Protein AF-A0A183FLG9-F1 (afdb_monomer_lite)

Structure (mmCIF, N/CA/C/O backbone):
data_AF-A0A183FLG9-F1
#
_entry.id   AF-A0A183FLG9-F1
#
loop_
_atom_site.group_PDB
_atom_site.id
_atom_site.type_symbol
_atom_site.label_atom_id
_atom_site.label_alt_id
_atom_site.label_comp_id
_atom_site.label_asym_id
_atom_site.label_entity_id
_atom_site.label_seq_id
_atom_site.pdbx_PDB_ins_code
_atom_site.Cartn_x
_atom_site.Cartn_y
_atom_site.Cartn_z
_atom_site.occupancy
_atom_site.B_iso_or_equiv
_atom_site.auth_seq_id
_atom_site.auth_comp_id
_atom_site.auth_asym_id
_atom_site.auth_atom_id
_atom_site.pdbx_PDB_model_num
ATOM 1 N N . LEU A 1 1 ? -15.000 -6.950 3.970 1.00 87.38 1 LEU A N 1
ATOM 2 C CA . LEU A 1 1 ? -14.266 -5.699 3.655 1.00 87.38 1 LEU A CA 1
ATOM 3 C C . LEU A 1 1 ? -12.796 -5.773 4.063 1.00 87.38 1 LEU A C 1
ATOM 5 O O . LEU A 1 1 ? -11.963 -5.693 3.182 1.00 87.38 1 LEU A O 1
ATOM 9 N N . VAL A 1 2 ? -12.446 -6.015 5.333 1.00 90.31 2 VAL A N 1
ATOM 10 C CA . VAL A 1 2 ? -11.023 -6.135 5.742 1.00 90.31 2 VAL A CA 1
ATOM 11 C C . VAL A 1 2 ? -10.288 -7.271 5.015 1.00 90.31 2 VAL A C 1
ATOM 13 O O . VAL A 1 2 ? -9.154 -7.104 4.577 1.00 90.31 2 VAL A O 1
ATOM 16 N N . HIS A 1 3 ? -10.954 -8.414 4.820 1.00 93.12 3 HIS A N 1
ATOM 17 C CA . HIS A 1 3 ? -10.421 -9.499 3.990 1.00 93.12 3 HIS A CA 1
ATOM 18 C C . HIS A 1 3 ? -10.141 -9.046 2.547 1.00 93.12 3 HIS A C 1
ATOM 20 O O . HIS A 1 3 ? -9.078 -9.340 2.016 1.00 93.12 3 HIS A O 1
ATOM 26 N N . GLU A 1 4 ? -11.042 -8.259 1.956 1.00 94.81 4 GLU A N 1
ATOM 27 C CA . GLU A 1 4 ? -10.869 -7.709 0.608 1.00 94.81 4 GLU A CA 1
ATOM 28 C C . GLU A 1 4 ? -9.649 -6.783 0.537 1.00 94.81 4 GLU A C 1
ATOM 30 O O . GLU A 1 4 ? -8.829 -6.921 -0.363 1.00 94.81 4 GLU A O 1
ATOM 35 N N . CYS A 1 5 ? -9.457 -5.901 1.528 1.00 96.12 5 CYS A N 1
ATOM 36 C CA . CYS A 1 5 ? -8.248 -5.074 1.617 1.00 96.12 5 CYS A CA 1
ATOM 37 C C . CYS A 1 5 ? -6.972 -5.927 1.624 1.00 96.12 5 CYS A C 1
ATOM 39 O O . CYS A 1 5 ? -6.009 -5.593 0.941 1.00 96.12 5 CYS A O 1
ATOM 41 N N . ASN A 1 6 ? -6.968 -7.039 2.367 1.00 96.38 6 ASN A N 1
ATOM 42 C CA . ASN A 1 6 ? -5.829 -7.958 2.396 1.00 96.38 6 ASN A CA 1
ATOM 43 C C . ASN A 1 6 ? -5.582 -8.635 1.044 1.00 96.38 6 ASN A C 1
ATOM 45 O O . ASN A 1 6 ? -4.430 -8.736 0.624 1.00 96.38 6 ASN A O 1
ATOM 49 N N . VAL A 1 7 ? -6.640 -9.082 0.363 1.00 97.44 7 VAL A N 1
ATOM 50 C CA . VAL A 1 7 ? -6.533 -9.696 -0.968 1.00 97.44 7 VAL A CA 1
ATOM 51 C C . VAL A 1 7 ? -5.959 -8.694 -1.968 1.00 97.44 7 VAL A C 1
ATOM 53 O O . VAL A 1 7 ? -4.970 -8.996 -2.635 1.00 97.44 7 VAL A O 1
ATOM 56 N N . GLN A 1 8 ? -6.505 -7.478 -2.021 1.00 98.00 8 GLN A N 1
ATOM 57 C CA . GLN A 1 8 ? -6.031 -6.445 -2.945 1.00 98.00 8 GLN A CA 1
ATOM 58 C C . GLN A 1 8 ? -4.592 -6.007 -2.644 1.00 98.00 8 GLN A C 1
ATOM 60 O O . GLN A 1 8 ? -3.796 -5.820 -3.564 1.00 98.00 8 GLN A O 1
ATOM 65 N N . LEU A 1 9 ? -4.214 -5.921 -1.366 1.00 98.06 9 LEU A N 1
ATOM 66 C CA . LEU A 1 9 ? -2.833 -5.651 -0.970 1.00 98.06 9 LEU A CA 1
ATOM 67 C C . LEU A 1 9 ? -1.876 -6.761 -1.427 1.00 98.06 9 LEU A C 1
ATOM 69 O O . LEU A 1 9 ? -0.773 -6.467 -1.885 1.00 98.06 9 LEU A O 1
ATOM 73 N N . ALA A 1 10 ? -2.273 -8.030 -1.311 1.00 98.12 10 ALA A N 1
ATOM 74 C CA . ALA A 1 10 ? -1.458 -9.148 -1.779 1.00 98.12 10 ALA A CA 1
ATOM 75 C C . ALA A 1 10 ? -1.249 -9.095 -3.301 1.00 98.12 10 ALA A C 1
ATOM 77 O O . ALA A 1 10 ? -0.123 -9.257 -3.768 1.00 98.12 10 ALA A O 1
ATOM 78 N N . LEU A 1 11 ? -2.303 -8.790 -4.065 1.00 98.00 11 LEU A N 1
ATOM 79 C CA . LEU A 1 11 ? -2.209 -8.604 -5.516 1.00 98.00 11 LEU A CA 1
ATOM 80 C C . LEU A 1 11 ? -1.273 -7.446 -5.879 1.00 98.00 11 LEU A C 1
ATOM 82 O O . LEU A 1 11 ? -0.389 -7.606 -6.718 1.00 98.00 11 LEU A O 1
ATOM 86 N N . PHE A 1 12 ? -1.406 -6.306 -5.199 1.00 98.44 12 PHE A N 1
ATOM 87 C CA . PHE A 1 12 ? -0.543 -5.149 -5.433 1.00 98.44 12 PHE A CA 1
ATOM 88 C C . PHE A 1 12 ? 0.931 -5.443 -5.122 1.00 98.44 12 PHE A C 1
ATOM 90 O O . PHE A 1 12 ? 1.814 -5.077 -5.899 1.00 98.44 12 PHE A O 1
ATOM 97 N N . ARG A 1 13 ? 1.205 -6.165 -4.029 1.00 98.25 13 ARG A N 1
ATOM 98 C CA . ARG A 1 13 ? 2.556 -6.630 -3.676 1.00 98.25 13 ARG A CA 1
ATOM 99 C C . ARG A 1 13 ? 3.153 -7.518 -4.756 1.00 98.25 13 ARG A C 1
ATOM 101 O O . ARG A 1 13 ? 4.285 -7.278 -5.173 1.00 98.25 13 ARG A O 1
ATOM 108 N N . ASN A 1 14 ? 2.391 -8.509 -5.211 1.00 97.69 14 ASN A N 1
ATOM 109 C CA . ASN A 1 14 ? 2.834 -9.451 -6.234 1.00 97.69 14 ASN A CA 1
ATOM 110 C C . ASN A 1 14 ? 3.157 -8.730 -7.548 1.00 97.69 14 ASN A C 1
ATOM 112 O O . ASN A 1 14 ? 4.228 -8.940 -8.107 1.00 97.69 14 ASN A O 1
ATOM 116 N N . ALA A 1 15 ? 2.294 -7.813 -7.993 1.00 97.12 15 ALA A N 1
ATOM 117 C CA . ALA A 1 15 ? 2.555 -7.016 -9.189 1.00 97.12 15 ALA A CA 1
ATOM 118 C C . ALA A 1 15 ? 3.813 -6.139 -9.024 1.00 97.12 15 ALA A C 1
ATOM 120 O O . ALA A 1 15 ? 4.693 -6.115 -9.883 1.00 97.12 15 ALA A O 1
ATOM 121 N N . THR A 1 16 ? 3.955 -5.464 -7.878 1.00 97.19 16 THR A N 1
ATOM 122 C CA . THR A 1 16 ? 5.092 -4.566 -7.604 1.00 97.19 16 THR A CA 1
ATOM 123 C C . THR A 1 16 ? 6.431 -5.319 -7.556 1.00 97.19 16 THR A C 1
ATOM 125 O O . THR A 1 16 ? 7.474 -4.753 -7.872 1.00 97.19 16 THR A O 1
ATOM 128 N N . GLN A 1 17 ? 6.440 -6.605 -7.182 1.00 96.44 17 GLN A N 1
ATOM 129 C CA . GLN A 1 17 ? 7.651 -7.443 -7.197 1.00 96.44 17 GLN A CA 1
ATOM 130 C C . GLN A 1 17 ? 8.229 -7.675 -8.598 1.00 96.44 17 GLN A C 1
ATOM 132 O O . GLN A 1 17 ? 9.419 -7.960 -8.704 1.00 96.44 17 GLN A O 1
ATOM 137 N N . GLY A 1 18 ? 7.431 -7.542 -9.661 1.00 96.19 18 GLY A N 1
ATOM 138 C CA . GLY A 1 18 ? 7.923 -7.713 -11.026 1.00 96.19 18 GLY A CA 1
ATOM 139 C C . GLY A 1 18 ? 8.724 -6.516 -11.559 1.00 96.19 18 GLY A C 1
ATOM 140 O O . GLY A 1 18 ? 9.399 -6.658 -12.579 1.00 96.19 18 GLY A O 1
ATOM 141 N N . ILE A 1 19 ? 8.669 -5.351 -10.901 1.00 96.50 19 ILE A N 1
ATOM 142 C CA . ILE A 1 19 ? 9.383 -4.144 -11.341 1.00 96.50 19 ILE A CA 1
ATOM 143 C C . ILE A 1 19 ? 10.898 -4.364 -11.226 1.00 96.50 19 ILE A C 1
ATOM 145 O O . ILE A 1 19 ? 11.391 -4.814 -10.192 1.00 96.50 19 ILE A O 1
ATOM 149 N N . GLY A 1 20 ? 11.638 -4.031 -12.284 1.00 94.88 20 GLY A N 1
ATOM 150 C CA . GLY A 1 20 ? 13.082 -4.251 -12.388 1.00 94.88 20 GLY A CA 1
ATOM 151 C C . GLY A 1 20 ? 13.490 -5.684 -12.743 1.00 94.88 20 GLY A C 1
ATOM 152 O O . GLY A 1 20 ? 14.679 -5.997 -12.727 1.00 94.88 20 GLY A O 1
ATOM 153 N N . THR A 1 21 ? 12.534 -6.563 -13.062 1.00 96.06 21 THR A N 1
ATOM 154 C CA . THR A 1 21 ? 12.794 -7.950 -13.488 1.00 96.06 21 THR A CA 1
ATOM 155 C C . THR A 1 21 ? 12.646 -8.119 -15.005 1.00 96.06 21 THR A C 1
ATOM 157 O O . THR A 1 21 ? 12.238 -7.200 -15.710 1.00 96.06 21 THR A O 1
ATOM 160 N N . SER A 1 22 ? 12.902 -9.322 -15.532 1.00 95.12 22 SER A N 1
ATOM 161 C CA . SER A 1 22 ? 12.641 -9.655 -16.943 1.00 95.12 22 SER A CA 1
ATOM 162 C C . SER A 1 22 ? 11.163 -9.571 -17.348 1.00 95.12 22 SER A C 1
ATOM 164 O O . SER A 1 22 ? 10.861 -9.555 -18.538 1.00 95.12 22 SER A O 1
ATOM 166 N N . HIS A 1 23 ? 10.242 -9.546 -16.380 1.00 92.56 23 HIS A N 1
ATOM 167 C CA . HIS A 1 23 ? 8.803 -9.384 -16.614 1.00 92.56 23 HIS A CA 1
ATOM 168 C C . HIS A 1 23 ? 8.356 -7.918 -16.608 1.00 92.56 23 HIS A C 1
ATOM 170 O O . HIS A 1 23 ? 7.176 -7.633 -16.826 1.00 92.56 23 HIS A O 1
ATOM 176 N N . ASP A 1 24 ? 9.279 -6.989 -16.359 1.00 95.12 24 ASP A N 1
ATOM 177 C CA . ASP A 1 24 ? 8.986 -5.569 -16.297 1.00 95.12 24 ASP A CA 1
ATOM 178 C C . ASP A 1 24 ? 8.706 -4.993 -17.692 1.00 95.12 24 ASP A C 1
ATOM 180 O O . ASP A 1 24 ? 9.603 -4.675 -18.471 1.00 95.12 24 ASP A O 1
ATOM 184 N N . GLY A 1 25 ? 7.421 -4.875 -18.014 1.00 93.50 25 GLY A N 1
ATOM 185 C CA . GLY A 1 25 ? 6.943 -4.303 -19.265 1.00 93.50 25 GLY A CA 1
ATOM 186 C C . GLY A 1 25 ? 5.549 -3.705 -19.122 1.00 93.50 25 GLY A C 1
ATOM 187 O O . GLY A 1 25 ? 4.927 -3.755 -18.061 1.00 93.50 25 GLY A O 1
ATOM 188 N N . ALA A 1 26 ? 5.010 -3.166 -20.218 1.00 93.56 26 ALA A N 1
ATOM 189 C CA . ALA A 1 26 ? 3.742 -2.427 -20.214 1.00 93.56 26 ALA A CA 1
ATOM 190 C C . ALA A 1 26 ? 2.542 -3.217 -19.650 1.00 93.56 26 ALA A C 1
ATOM 192 O O . ALA A 1 26 ? 1.599 -2.626 -19.125 1.00 93.56 26 ALA A O 1
ATOM 193 N N . SER A 1 27 ? 2.549 -4.551 -19.756 1.00 94.88 27 SER A N 1
ATOM 194 C CA . SER A 1 27 ? 1.515 -5.392 -19.141 1.00 94.88 27 SER A CA 1
ATOM 195 C C . SER A 1 27 ? 1.588 -5.345 -17.615 1.00 94.88 27 SER A C 1
ATOM 197 O O . SER A 1 27 ? 0.590 -5.021 -16.977 1.00 94.88 27 SER A O 1
ATOM 199 N N . LEU A 1 28 ? 2.773 -5.589 -17.047 1.00 95.88 28 LEU A N 1
ATOM 200 C CA . LEU A 1 28 ? 2.994 -5.545 -15.605 1.00 95.88 28 LEU A CA 1
ATOM 201 C C . LEU A 1 28 ? 2.720 -4.146 -15.041 1.00 95.88 28 LEU A C 1
ATOM 203 O O . LEU A 1 28 ? 2.062 -4.020 -14.017 1.00 95.88 28 LEU A O 1
ATOM 207 N N . ARG A 1 29 ? 3.163 -3.079 -15.719 1.00 95.56 29 ARG A N 1
ATOM 208 C CA . ARG A 1 29 ? 2.923 -1.698 -15.255 1.00 95.56 29 ARG A CA 1
ATOM 209 C C . ARG A 1 29 ? 1.434 -1.382 -15.118 1.00 95.56 29 ARG A C 1
ATOM 211 O O . ARG A 1 29 ? 1.012 -0.855 -14.095 1.00 95.56 29 ARG A O 1
ATOM 218 N N . ARG A 1 30 ? 0.619 -1.809 -16.087 1.00 95.25 30 ARG A N 1
ATOM 219 C CA . ARG A 1 30 ? -0.847 -1.691 -15.995 1.00 95.25 30 ARG A CA 1
ATOM 220 C C . ARG A 1 30 ? -1.442 -2.545 -14.879 1.00 95.25 30 ARG A C 1
ATOM 222 O O . ARG A 1 30 ? -2.439 -2.148 -14.276 1.00 95.25 30 ARG A O 1
ATOM 229 N N . GLU A 1 31 ? -0.861 -3.708 -14.605 1.00 96.31 31 GLU A N 1
ATOM 230 C CA . GLU A 1 31 ? -1.277 -4.568 -13.496 1.00 96.31 31 GLU A CA 1
ATOM 231 C C . GLU A 1 31 ? -1.001 -3.906 -12.140 1.00 96.31 31 GLU A C 1
ATOM 233 O O . GLU A 1 31 ? -1.910 -3.832 -11.314 1.00 96.31 31 GLU A O 1
ATOM 238 N N . VAL A 1 32 ? 0.194 -3.337 -11.944 1.00 97.12 32 VAL A N 1
ATOM 239 C CA . VAL A 1 32 ? 0.570 -2.569 -10.741 1.00 97.12 32 VAL A CA 1
ATOM 240 C C . VAL A 1 32 ? -0.403 -1.411 -10.514 1.00 97.12 32 VAL A C 1
ATOM 242 O O . VAL A 1 32 ? -0.971 -1.274 -9.430 1.00 97.12 32 VAL A O 1
ATOM 245 N N . GLU A 1 33 ? -0.654 -0.617 -11.553 1.00 95.81 33 GLU A N 1
ATOM 246 C CA . GLU A 1 33 ? -1.576 0.522 -11.528 1.00 95.81 33 GLU A CA 1
ATOM 247 C C . GLU A 1 33 ? -3.017 0.093 -11.178 1.00 95.81 33 GLU A C 1
ATOM 249 O O . GLU A 1 33 ? -3.707 0.716 -10.362 1.00 95.81 33 GLU A O 1
ATOM 254 N N . THR A 1 34 ? -3.480 -1.012 -11.766 1.00 96.62 34 THR A N 1
ATOM 255 C CA . THR A 1 34 ? -4.824 -1.556 -11.535 1.00 96.62 34 THR A CA 1
ATOM 256 C C . THR A 1 34 ? -4.973 -2.111 -10.122 1.00 96.62 34 THR A C 1
ATOM 258 O O . THR A 1 34 ? -5.952 -1.788 -9.445 1.00 96.62 34 THR A O 1
ATOM 261 N N . ALA A 1 35 ? -3.997 -2.889 -9.653 1.00 97.31 35 ALA A N 1
ATOM 262 C CA . ALA A 1 35 ? -3.990 -3.452 -8.309 1.00 97.31 35 ALA A CA 1
ATOM 263 C C . ALA A 1 35 ? -3.892 -2.355 -7.236 1.00 97.31 35 ALA A C 1
ATOM 265 O O . ALA A 1 35 ? -4.631 -2.392 -6.251 1.00 97.31 35 ALA A O 1
ATOM 266 N N . GLY A 1 36 ? -3.070 -1.322 -7.457 1.00 96.88 36 GLY A N 1
ATOM 267 C CA . GLY A 1 36 ? -2.985 -0.157 -6.571 1.00 96.88 36 GLY A CA 1
ATOM 268 C C . GLY A 1 36 ? -4.329 0.568 -6.448 1.00 96.88 36 GLY A C 1
ATOM 269 O O . GLY A 1 36 ? -4.831 0.800 -5.346 1.00 96.88 36 GLY A O 1
ATOM 270 N N . ARG A 1 37 ? -5.002 0.845 -7.573 1.00 96.38 37 ARG A N 1
ATOM 271 C CA . ARG A 1 37 ? -6.354 1.432 -7.547 1.00 96.38 37 ARG A CA 1
ATOM 272 C C . ARG A 1 37 ? -7.381 0.560 -6.833 1.00 96.38 37 ARG A C 1
ATOM 274 O O . ARG A 1 37 ? -8.226 1.094 -6.115 1.00 96.38 37 ARG A O 1
ATOM 281 N N . ALA A 1 38 ? -7.348 -0.751 -7.051 1.00 97.19 38 ALA A N 1
ATOM 282 C CA . ALA A 1 38 ? -8.268 -1.675 -6.398 1.00 97.19 38 ALA A CA 1
ATOM 283 C C . ALA A 1 38 ? -8.047 -1.695 -4.877 1.00 97.19 38 ALA A C 1
ATOM 285 O O . ALA A 1 38 ? -9.012 -1.607 -4.117 1.00 97.19 38 ALA A O 1
ATOM 286 N N . CYS A 1 39 ? -6.786 -1.699 -4.435 1.00 97.25 39 CYS A N 1
ATOM 287 C CA . CYS A 1 39 ? -6.426 -1.628 -3.022 1.00 97.25 39 CYS A CA 1
ATOM 288 C C . CYS A 1 39 ? -6.892 -0.313 -2.377 1.00 97.25 39 CYS A C 1
ATOM 290 O O . CYS A 1 39 ? -7.519 -0.339 -1.318 1.00 97.25 39 CYS A O 1
ATOM 292 N N . LEU A 1 40 ? -6.693 0.826 -3.054 1.00 96.62 40 LEU A N 1
ATOM 293 C CA . LEU A 1 40 ? -7.199 2.125 -2.598 1.00 96.62 40 LEU A CA 1
ATOM 294 C C . LEU A 1 40 ? -8.723 2.104 -2.395 1.00 96.62 40 LEU A C 1
ATOM 296 O O . LEU A 1 40 ? -9.202 2.434 -1.311 1.00 96.62 40 LEU A O 1
ATOM 300 N N . LYS A 1 41 ? -9.478 1.647 -3.401 1.00 96.56 41 LYS A N 1
ATOM 301 C CA . LYS A 1 41 ? -10.946 1.548 -3.323 1.00 96.56 41 LYS A CA 1
ATOM 302 C C . LYS A 1 41 ? -11.405 0.621 -2.197 1.00 96.56 41 LYS A C 1
ATOM 304 O O . LYS A 1 41 ? -12.360 0.941 -1.491 1.00 96.56 41 LYS A O 1
ATOM 309 N N . ALA A 1 42 ? -10.728 -0.513 -2.006 1.00 96.81 42 ALA A N 1
ATOM 310 C CA . ALA A 1 42 ? -11.039 -1.441 -0.923 1.00 96.81 42 ALA A CA 1
ATOM 311 C C . ALA A 1 42 ? -10.826 -0.788 0.451 1.00 96.81 42 ALA A C 1
ATOM 313 O O . ALA A 1 42 ? -11.687 -0.904 1.325 1.00 96.81 42 ALA A O 1
ATOM 314 N N . CYS A 1 43 ? -9.719 -0.060 0.637 1.00 96.50 43 CYS A N 1
ATOM 315 C CA . CYS A 1 43 ? -9.455 0.693 1.862 1.00 96.50 43 CYS A CA 1
ATOM 316 C C . CYS A 1 43 ? -10.498 1.790 2.106 1.00 96.50 43 CYS A C 1
ATOM 318 O O . CYS A 1 43 ? -10.998 1.908 3.222 1.00 96.50 43 CYS A O 1
ATOM 320 N N . GLU A 1 44 ? -10.889 2.555 1.087 1.00 95.06 44 GLU A N 1
ATOM 321 C CA . GLU A 1 44 ? -11.937 3.575 1.223 1.00 95.06 44 GLU A CA 1
ATOM 322 C C . GLU A 1 44 ? -13.288 2.967 1.625 1.00 95.06 44 GLU A C 1
ATOM 324 O O . GLU A 1 44 ? -13.948 3.466 2.541 1.00 95.06 44 GLU A O 1
ATOM 329 N N . ALA A 1 45 ? -13.674 1.852 0.999 1.00 94.69 45 ALA A N 1
ATOM 330 C CA . ALA A 1 45 ? -14.899 1.134 1.334 1.00 94.69 45 ALA A CA 1
ATOM 331 C C . ALA A 1 45 ? -14.871 0.589 2.771 1.00 94.69 45 ALA A C 1
ATOM 333 O O . ALA A 1 45 ? -15.834 0.757 3.523 1.00 94.69 45 ALA A O 1
ATOM 334 N N . ALA A 1 46 ? -13.758 -0.024 3.182 1.00 93.44 46 ALA A N 1
ATOM 335 C CA . ALA A 1 46 ? -13.583 -0.523 4.541 1.00 93.44 46 ALA A CA 1
ATOM 336 C C . ALA A 1 46 ? -13.601 0.614 5.572 1.00 93.44 46 ALA A C 1
ATOM 338 O O . ALA A 1 46 ? -14.294 0.502 6.581 1.00 93.44 46 ALA A O 1
ATOM 339 N N . LYS A 1 47 ? -12.937 1.742 5.293 1.00 91.88 47 LYS A N 1
ATOM 340 C CA . LYS A 1 47 ? -12.944 2.935 6.150 1.00 91.88 47 LYS A CA 1
ATOM 341 C C . LYS A 1 47 ? -14.364 3.441 6.408 1.00 91.88 47 LYS A C 1
ATOM 343 O O . LYS A 1 47 ? -14.710 3.724 7.553 1.00 91.88 47 LYS A O 1
ATOM 348 N N . ASN A 1 48 ? -15.185 3.537 5.364 1.00 90.06 48 ASN A N 1
ATOM 349 C CA . ASN A 1 48 ? -16.559 4.031 5.479 1.00 90.06 48 ASN A CA 1
ATOM 350 C C . ASN A 1 48 ? -17.455 3.116 6.334 1.00 90.06 48 ASN A C 1
ATOM 352 O O . ASN A 1 48 ? -18.438 3.589 6.893 1.00 90.06 48 ASN A O 1
ATOM 356 N N . CYS A 1 49 ? -17.096 1.838 6.474 1.00 86.75 49 CYS A N 1
ATOM 357 C CA . CYS A 1 49 ? -17.760 0.896 7.376 1.00 86.75 49 CYS A CA 1
ATOM 358 C C . CYS A 1 49 ? -17.181 0.948 8.801 1.00 86.75 49 CYS A C 1
ATOM 360 O O . CYS A 1 49 ? -17.924 0.933 9.780 1.00 86.75 49 CYS A O 1
ATOM 362 N N . VAL A 1 50 ? -15.854 1.058 8.926 1.00 84.31 50 VAL A N 1
ATOM 363 C CA . VAL A 1 50 ? -15.165 0.957 10.218 1.00 84.31 50 VAL A CA 1
ATOM 364 C C . VAL A 1 50 ? -15.327 2.221 11.071 1.00 84.31 50 VAL A C 1
ATOM 366 O O . VAL A 1 50 ? -15.575 2.131 12.274 1.00 84.31 50 VAL A O 1
ATOM 369 N N . LEU A 1 51 ? -15.208 3.412 10.472 1.00 80.25 51 LEU A N 1
ATOM 370 C CA . LEU A 1 51 ? -15.239 4.673 11.226 1.00 80.25 51 LEU A CA 1
ATOM 371 C C . LEU A 1 51 ? -16.541 4.893 12.021 1.00 80.25 51 LEU A C 1
ATOM 373 O O . LEU A 1 51 ? -16.441 5.281 13.186 1.00 80.25 51 LEU A O 1
ATOM 377 N N . PRO A 1 52 ? -17.746 4.650 11.464 1.00 80.62 52 PRO A N 1
ATOM 378 C CA . PRO A 1 52 ? -18.990 4.821 12.216 1.00 80.62 52 PRO A CA 1
ATOM 379 C C . PRO A 1 52 ? -19.142 3.830 13.377 1.00 80.62 52 PRO A C 1
ATOM 381 O O . PRO A 1 52 ? -19.696 4.182 14.415 1.00 80.62 52 PRO A O 1
ATOM 384 N N . GLN A 1 53 ? -18.647 2.601 13.214 1.00 78.19 53 GLN A N 1
ATOM 385 C CA . GLN A 1 53 ? -18.869 1.504 14.160 1.00 78.19 53 GLN A CA 1
ATOM 386 C C . GLN A 1 53 ? -17.857 1.483 15.320 1.00 78.19 53 GLN A C 1
ATOM 388 O O . GLN A 1 53 ? -18.199 1.050 16.420 1.00 78.19 53 GLN A O 1
ATOM 393 N N . LEU A 1 54 ? -16.664 2.071 15.139 1.00 73.38 54 LEU A N 1
ATOM 394 C CA . LEU A 1 54 ? -15.619 2.208 16.175 1.00 73.38 54 LEU A CA 1
ATOM 395 C C . LEU A 1 54 ? -16.090 2.885 17.473 1.00 73.38 54 LEU A C 1
ATOM 397 O O . LEU A 1 54 ? -15.460 2.721 18.514 1.00 73.38 54 LEU A O 1
ATOM 401 N N . ARG A 1 55 ? -17.183 3.652 17.442 1.00 68.12 55 ARG A N 1
ATOM 402 C CA . ARG A 1 55 ? -17.728 4.335 18.628 1.00 68.12 55 ARG A CA 1
ATOM 403 C C . ARG A 1 55 ? -18.743 3.511 19.415 1.00 68.12 55 ARG A C 1
ATOM 405 O O . ARG A 1 55 ? -19.048 3.874 20.547 1.00 68.12 55 ARG A O 1
ATOM 412 N N . HIS A 1 56 ? -19.295 2.459 18.818 1.00 68.50 56 HIS A N 1
ATOM 413 C CA . HIS A 1 56 ? -20.508 1.811 19.321 1.00 68.50 56 HIS A CA 1
ATOM 414 C C . HIS A 1 56 ? -20.368 0.301 19.503 1.00 68.50 56 HIS A C 1
ATOM 416 O O . HIS A 1 56 ? -21.127 -0.280 20.274 1.00 68.50 56 HIS A O 1
ATOM 422 N N . GLU A 1 57 ? -19.420 -0.334 18.815 1.00 71.31 57 GLU A N 1
ATOM 423 C CA . GLU A 1 57 ? -19.304 -1.789 18.806 1.00 71.31 57 GLU A CA 1
ATOM 424 C C . GLU A 1 57 ? -18.241 -2.327 19.774 1.00 71.31 57 GLU A C 1
ATOM 426 O O . GLU A 1 57 ? -17.288 -1.641 20.140 1.00 71.31 57 GLU A O 1
ATOM 431 N N . GLY A 1 58 ? -18.453 -3.566 20.228 1.00 68.50 58 GLY A N 1
ATOM 432 C CA . GLY A 1 58 ? -17.628 -4.233 21.235 1.00 68.50 58 GLY A CA 1
ATOM 433 C C . GLY A 1 58 ? -16.324 -4.839 20.697 1.00 68.50 58 GLY A C 1
ATOM 434 O O . GLY A 1 58 ? -15.930 -4.649 19.549 1.00 68.50 58 GLY A O 1
ATOM 435 N N . VAL A 1 59 ? -15.669 -5.636 21.545 1.00 72.50 59 VAL A N 1
ATOM 436 C CA . VAL A 1 59 ? -14.289 -6.141 21.372 1.00 72.50 59 VAL A CA 1
ATOM 437 C C . VAL A 1 59 ? -14.014 -6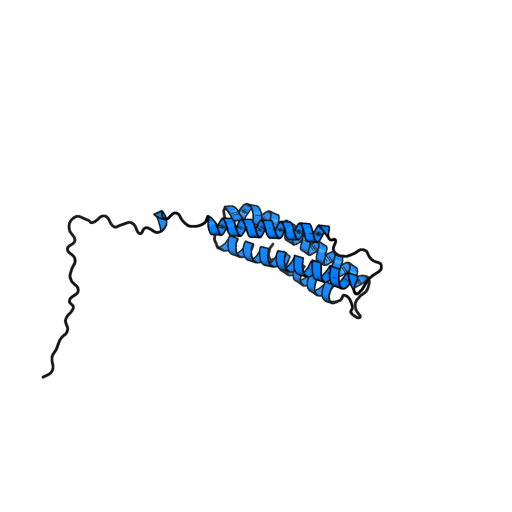.807 20.013 1.00 72.50 59 VAL A C 1
ATOM 439 O O . VAL A 1 59 ? -12.949 -6.591 19.431 1.00 72.50 59 VAL A O 1
ATOM 442 N N . GLU A 1 60 ? -14.956 -7.589 19.476 1.00 74.19 60 GLU A N 1
ATOM 443 C CA . GLU A 1 60 ? -14.783 -8.260 18.178 1.00 74.19 60 GLU A CA 1
ATOM 444 C C . GLU A 1 60 ? -14.672 -7.266 17.022 1.00 74.19 60 GLU A C 1
ATOM 446 O O . GLU A 1 60 ? -13.826 -7.428 16.143 1.00 74.19 60 GLU A O 1
ATOM 451 N N . PHE A 1 61 ? -15.460 -6.195 17.029 1.00 80.06 61 PHE A N 1
ATOM 452 C CA . PHE A 1 61 ? -15.360 -5.159 16.011 1.00 80.06 61 PHE A CA 1
ATOM 453 C C . PHE A 1 61 ? -14.015 -4.424 16.111 1.00 80.06 61 PHE A C 1
ATOM 455 O O . PHE A 1 61 ? -13.327 -4.227 15.106 1.00 80.06 61 PHE A O 1
ATOM 462 N N . THR A 1 62 ? -13.575 -4.117 17.333 1.00 80.75 62 THR A N 1
ATOM 463 C CA . THR A 1 62 ? -12.276 -3.484 17.585 1.00 80.75 62 THR A CA 1
ATOM 464 C C . THR A 1 62 ? -11.116 -4.338 17.065 1.00 80.75 62 THR A C 1
ATOM 466 O O . THR A 1 62 ? -10.167 -3.806 16.492 1.00 80.75 62 THR A O 1
ATOM 469 N N . ARG A 1 63 ? -11.212 -5.673 17.144 1.00 84.69 63 ARG A N 1
ATOM 470 C CA . ARG A 1 63 ? -10.241 -6.587 16.516 1.00 84.69 63 ARG A CA 1
ATOM 471 C C . ARG A 1 63 ? -10.190 -6.425 14.992 1.00 84.69 63 ARG A C 1
ATOM 473 O O . ARG A 1 63 ? -9.096 -6.366 14.428 1.00 84.69 63 ARG A O 1
ATOM 480 N N . HIS A 1 64 ? -11.340 -6.342 14.325 1.00 86.69 64 HIS A N 1
ATOM 481 C CA . HIS A 1 64 ? -11.406 -6.138 12.873 1.00 86.69 64 HIS A CA 1
ATOM 482 C C . HIS A 1 64 ? -10.879 -4.755 12.470 1.00 86.69 64 HIS A C 1
ATOM 484 O O . HIS A 1 64 ? -10.192 -4.632 11.455 1.00 86.69 64 HIS A O 1
ATOM 490 N N . ALA A 1 65 ? -11.132 -3.727 13.283 1.00 89.44 65 ALA A N 1
ATOM 491 C CA . ALA A 1 65 ? -10.567 -2.397 13.088 1.00 89.44 65 ALA A CA 1
ATOM 492 C C . ALA A 1 65 ? -9.033 -2.406 13.208 1.00 89.44 65 ALA A C 1
ATOM 494 O O . ALA A 1 65 ? -8.358 -1.872 12.331 1.00 89.44 65 ALA A O 1
ATOM 495 N N . SER A 1 66 ? -8.470 -3.086 14.214 1.00 91.12 66 SER A N 1
ATOM 496 C CA . SER A 1 66 ? -7.014 -3.263 14.349 1.00 91.12 66 SER A CA 1
ATOM 497 C C . SER A 1 66 ? -6.400 -3.974 13.142 1.00 91.12 66 SER A C 1
ATOM 499 O O . SER A 1 66 ? -5.356 -3.563 12.637 1.00 91.12 66 SER A O 1
ATOM 501 N N . GLN A 1 67 ? -7.053 -5.027 12.642 1.00 91.94 67 GLN A N 1
ATOM 502 C CA . GLN A 1 67 ? -6.606 -5.717 11.429 1.00 91.94 67 GLN A CA 1
ATOM 503 C C . GLN A 1 67 ? -6.632 -4.787 10.216 1.00 91.94 67 GLN A C 1
ATOM 505 O O . GLN A 1 67 ? -5.681 -4.768 9.438 1.00 91.94 67 GLN A O 1
ATOM 510 N N . PHE A 1 68 ? -7.690 -3.989 10.074 1.00 94.75 68 PHE A N 1
ATOM 511 C CA . PHE A 1 68 ? -7.807 -3.023 8.991 1.00 94.75 68 PHE A CA 1
ATOM 512 C C . PHE A 1 68 ? -6.721 -1.940 9.045 1.00 94.75 68 PHE A C 1
ATOM 514 O O . PHE A 1 68 ? -6.117 -1.648 8.014 1.00 94.75 68 PHE A O 1
ATOM 521 N N . ILE A 1 69 ? -6.415 -1.406 10.231 1.00 95.06 69 ILE A N 1
ATOM 522 C CA . ILE A 1 69 ? -5.292 -0.477 10.448 1.00 95.06 69 ILE A CA 1
ATOM 523 C C . ILE A 1 69 ? -3.986 -1.106 9.952 1.00 95.06 69 ILE A C 1
ATOM 525 O O . ILE A 1 69 ? -3.266 -0.494 9.163 1.00 95.06 69 ILE A O 1
ATOM 529 N N . GLY A 1 70 ? -3.730 -2.362 10.329 1.00 95.88 70 GLY A N 1
ATOM 530 C CA . GLY A 1 70 ? -2.577 -3.121 9.845 1.00 95.88 70 GLY A CA 1
ATOM 531 C C . GLY A 1 70 ? -2.533 -3.239 8.317 1.00 95.88 70 GLY A C 1
ATOM 532 O O . GLY A 1 70 ? -1.473 -3.041 7.723 1.00 95.88 70 GLY A O 1
ATOM 533 N N . CYS A 1 71 ? -3.671 -3.496 7.660 1.00 96.50 71 CYS A N 1
ATOM 534 C CA . CYS A 1 71 ? -3.757 -3.527 6.194 1.00 96.50 71 CYS A CA 1
ATOM 535 C C . CYS A 1 71 ? -3.403 -2.175 5.563 1.00 96.50 71 CYS A C 1
ATOM 537 O O . CYS A 1 71 ? -2.633 -2.133 4.606 1.00 96.50 71 CYS A O 1
ATOM 539 N N . VAL A 1 72 ? -3.954 -1.074 6.085 1.00 97.38 72 VAL A N 1
ATOM 540 C CA . VAL A 1 72 ? -3.705 0.278 5.558 1.00 97.38 72 VAL A CA 1
ATOM 541 C C . VAL A 1 72 ? -2.234 0.657 5.731 1.00 97.38 72 VAL A C 1
ATOM 543 O O . VAL A 1 72 ? -1.610 1.113 4.774 1.00 97.38 72 VAL A O 1
ATOM 546 N N . ALA A 1 73 ? -1.651 0.398 6.904 1.00 98.00 73 ALA A N 1
ATOM 547 C CA . ALA A 1 73 ? -0.231 0.634 7.160 1.00 98.00 73 ALA A CA 1
ATOM 548 C C . ALA A 1 73 ? 0.659 -0.154 6.187 1.00 98.00 73 ALA A C 1
ATOM 550 O O . ALA A 1 73 ? 1.563 0.394 5.554 1.00 98.00 73 ALA A O 1
ATOM 551 N N . ALA A 1 74 ? 0.356 -1.439 6.012 1.00 98.00 74 ALA A N 1
ATOM 552 C CA . ALA A 1 74 ? 1.063 -2.315 5.094 1.00 98.00 74 ALA A CA 1
ATOM 553 C C . ALA A 1 74 ? 0.941 -1.866 3.626 1.00 98.00 74 ALA A C 1
ATOM 555 O O . ALA A 1 74 ? 1.899 -2.011 2.862 1.00 98.00 74 ALA A O 1
ATOM 556 N N . TYR A 1 75 ? -0.201 -1.295 3.240 1.00 98.31 75 TYR A N 1
ATOM 557 C CA . TYR A 1 75 ? -0.406 -0.730 1.912 1.00 98.31 75 TYR A CA 1
ATOM 558 C C . TYR A 1 75 ? 0.398 0.556 1.695 1.00 98.31 75 TYR A C 1
ATOM 560 O O . TYR A 1 75 ? 1.066 0.671 0.672 1.00 98.31 75 TYR A O 1
ATOM 568 N N . VAL A 1 76 ? 0.441 1.474 2.667 1.00 98.31 76 VAL A N 1
ATOM 569 C CA . VAL A 1 76 ? 1.279 2.690 2.593 1.00 98.31 76 VAL A CA 1
ATOM 570 C C . VAL A 1 76 ? 2.756 2.341 2.388 1.00 98.31 76 VAL A C 1
ATOM 572 O O . VAL A 1 76 ? 3.436 2.961 1.568 1.00 98.31 76 VAL A O 1
ATOM 575 N N . VAL A 1 77 ? 3.260 1.331 3.103 1.00 98.12 77 VAL A N 1
ATOM 576 C CA . VAL A 1 77 ? 4.636 0.838 2.919 1.00 98.12 77 VAL A CA 1
ATOM 577 C C . VAL A 1 77 ? 4.847 0.341 1.489 1.00 98.12 77 VAL A C 1
ATOM 579 O O . VAL A 1 77 ? 5.835 0.701 0.850 1.00 98.12 77 VAL A O 1
ATOM 582 N N . GLU A 1 78 ? 3.903 -0.437 0.961 1.00 98.12 78 GLU A N 1
ATOM 583 C CA . GLU A 1 78 ? 4.001 -0.976 -0.394 1.00 98.12 78 GLU A CA 1
ATOM 584 C C . GLU A 1 78 ? 3.911 0.114 -1.469 1.00 98.12 78 GLU A C 1
ATOM 586 O O . GLU A 1 78 ? 4.659 0.084 -2.441 1.00 98.12 78 GLU A O 1
ATOM 591 N N . MET A 1 79 ? 3.069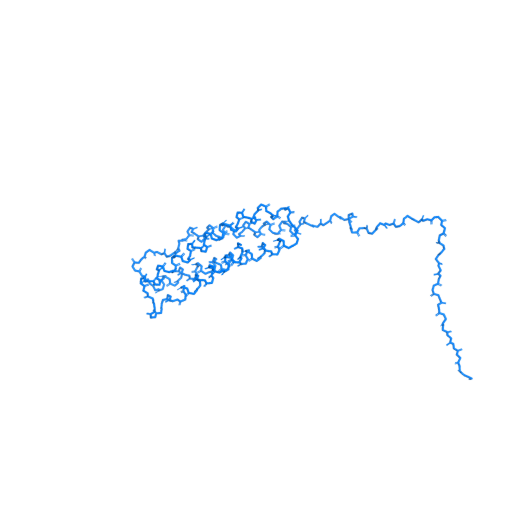 1.130 -1.270 1.00 98.31 79 MET A N 1
ATOM 592 C CA . MET A 1 79 ? 2.983 2.300 -2.147 1.00 98.31 79 MET A CA 1
ATOM 593 C C . MET A 1 79 ? 4.330 3.023 -2.241 1.00 98.31 79 MET A C 1
ATOM 595 O O . MET A 1 79 ? 4.802 3.329 -3.336 1.00 98.31 79 MET A O 1
ATOM 599 N N . LYS A 1 80 ? 4.992 3.249 -1.099 1.00 98.12 80 LYS A N 1
ATOM 600 C CA . LYS A 1 80 ? 6.335 3.848 -1.056 1.00 98.12 80 LYS A CA 1
ATOM 601 C C . LYS A 1 80 ? 7.373 2.958 -1.742 1.00 98.12 80 LYS A C 1
ATOM 603 O O . LYS A 1 80 ? 8.233 3.477 -2.453 1.00 98.12 80 LYS A O 1
ATOM 608 N N . ARG A 1 81 ? 7.274 1.634 -1.571 1.00 97.75 81 ARG A N 1
ATOM 609 C CA . ARG A 1 81 ? 8.134 0.659 -2.258 1.00 97.75 81 ARG A CA 1
ATOM 610 C C . ARG A 1 81 ? 7.958 0.727 -3.775 1.00 97.75 81 ARG A C 1
ATOM 612 O O . ARG A 1 81 ? 8.957 0.798 -4.481 1.00 97.75 81 ARG A O 1
ATOM 619 N N . CYS A 1 82 ? 6.717 0.769 -4.260 1.00 97.62 82 CYS A N 1
ATOM 620 C CA . CYS A 1 82 ? 6.397 0.932 -5.677 1.00 97.62 82 CYS A CA 1
ATOM 621 C C . CYS A 1 82 ? 7.040 2.204 -6.238 1.00 97.62 82 CYS A C 1
ATOM 623 O O . CYS A 1 82 ? 7.802 2.126 -7.194 1.00 97.62 82 CYS A O 1
ATOM 625 N N . VAL A 1 83 ? 6.842 3.355 -5.585 1.00 96.81 83 VAL A N 1
ATOM 626 C CA . VAL A 1 83 ? 7.449 4.628 -6.017 1.00 96.81 83 VAL A CA 1
ATOM 627 C C . VAL A 1 83 ? 8.978 4.553 -6.054 1.00 96.81 83 VAL A C 1
ATOM 629 O O . VAL A 1 83 ? 9.600 5.088 -6.969 1.00 96.81 83 VAL A O 1
ATOM 632 N N . ALA A 1 84 ? 9.608 3.910 -5.067 1.00 96.88 84 ALA A N 1
ATOM 633 C CA . ALA A 1 84 ? 11.058 3.737 -5.056 1.00 96.88 84 ALA A CA 1
ATOM 634 C C . ALA A 1 84 ? 11.536 2.877 -6.238 1.00 96.88 84 ALA A C 1
ATOM 636 O O . ALA A 1 84 ? 12.478 3.260 -6.928 1.00 96.88 84 ALA A O 1
ATOM 637 N N . LEU A 1 85 ? 10.851 1.764 -6.513 1.00 96.69 85 LEU A N 1
ATOM 638 C CA . LEU A 1 85 ? 11.172 0.878 -7.631 1.00 96.69 85 LEU A CA 1
ATOM 639 C C . LEU A 1 85 ? 10.963 1.552 -8.988 1.00 96.69 85 LEU A C 1
ATOM 641 O O . LEU A 1 85 ? 11.820 1.431 -9.854 1.00 96.69 85 LEU A O 1
ATOM 645 N N . GLU A 1 86 ? 9.878 2.307 -9.170 1.00 95.06 86 GLU A N 1
ATOM 646 C CA . GLU A 1 86 ? 9.616 3.063 -10.402 1.00 95.06 86 GLU A CA 1
ATOM 647 C C . GLU A 1 86 ? 10.666 4.148 -10.666 1.00 95.06 86 GLU A C 1
ATOM 649 O O . GLU A 1 86 ? 10.992 4.420 -11.817 1.00 95.06 86 GLU A O 1
ATOM 654 N N . LYS A 1 87 ? 11.245 4.737 -9.613 1.00 94.88 87 LYS A N 1
ATOM 655 C CA . LYS A 1 87 ? 12.368 5.675 -9.750 1.00 94.88 87 LYS A CA 1
ATOM 656 C C . LYS A 1 87 ? 13.661 4.982 -10.172 1.00 94.88 87 LYS A C 1
ATOM 658 O O . LYS A 1 87 ? 14.432 5.563 -10.930 1.00 94.88 87 LYS A O 1
ATOM 663 N N . THR A 1 88 ? 13.921 3.777 -9.667 1.00 96.38 88 THR A N 1
ATOM 664 C CA . THR A 1 88 ? 15.118 2.996 -10.021 1.00 96.38 88 THR A CA 1
ATOM 665 C C . THR A 1 88 ? 15.006 2.376 -11.413 1.00 96.38 88 THR A C 1
ATOM 667 O O . THR A 1 88 ? 15.987 2.347 -12.151 1.00 96.38 88 THR A O 1
ATOM 670 N N . PHE A 1 89 ? 13.811 1.916 -11.778 1.00 95.06 89 PHE A N 1
ATOM 671 C CA . PHE A 1 89 ? 13.498 1.264 -13.046 1.00 95.06 89 PHE A CA 1
ATOM 672 C C . PHE A 1 89 ? 12.407 2.067 -13.766 1.00 95.06 89 PHE A C 1
ATOM 674 O O . PHE A 1 89 ? 11.229 1.689 -13.718 1.00 95.06 89 PHE A O 1
ATOM 681 N N . PRO A 1 90 ? 12.773 3.206 -14.383 1.00 90.62 90 PRO A N 1
ATOM 682 C CA . PRO A 1 90 ? 11.811 4.088 -15.021 1.00 90.62 90 PRO A CA 1
ATOM 683 C C . PRO A 1 90 ? 11.202 3.435 -16.263 1.00 90.62 90 PRO A C 1
ATOM 685 O O . PRO A 1 90 ? 11.899 2.846 -17.089 1.00 90.62 90 PRO A O 1
ATOM 688 N N . ALA A 1 91 ? 9.890 3.593 -16.409 1.00 87.00 91 ALA A N 1
ATOM 689 C CA . ALA A 1 91 ? 9.137 3.241 -17.604 1.00 87.00 91 ALA A CA 1
ATOM 690 C C . ALA A 1 91 ? 8.596 4.529 -18.255 1.00 87.00 91 ALA A C 1
ATOM 692 O O . ALA A 1 91 ? 8.396 5.520 -17.554 1.00 87.00 91 ALA A O 1
ATOM 693 N N . PRO A 1 92 ? 8.310 4.544 -19.570 1.00 83.12 92 PRO A N 1
ATOM 694 C CA . PRO A 1 92 ? 7.726 5.706 -20.253 1.00 83.12 92 PRO A CA 1
ATOM 695 C C . PRO A 1 92 ? 6.247 5.957 -19.892 1.00 83.12 92 PRO A C 1
ATOM 697 O O . PRO A 1 92 ? 5.564 6.723 -20.566 1.00 83.12 92 PRO A O 1
ATOM 700 N N . THR A 1 93 ? 5.729 5.278 -18.871 1.00 82.81 93 THR A N 1
ATOM 701 C CA . THR A 1 93 ? 4.356 5.397 -18.379 1.00 82.81 93 THR A CA 1
ATOM 702 C C . THR A 1 93 ? 4.285 6.373 -17.210 1.00 82.81 93 THR A C 1
ATOM 704 O O . THR A 1 93 ? 5.281 6.624 -16.532 1.00 82.81 93 THR A O 1
ATOM 707 N N . GLU A 1 94 ? 3.092 6.901 -16.944 1.00 85.56 94 GLU A N 1
ATOM 708 C CA . GLU A 1 94 ? 2.839 7.654 -15.715 1.00 85.56 94 GLU A CA 1
ATOM 709 C C . GLU A 1 94 ? 3.135 6.799 -14.468 1.00 85.56 94 GLU A C 1
ATOM 711 O O . GLU A 1 94 ? 3.032 5.568 -14.527 1.00 85.56 94 GLU A O 1
ATOM 716 N N . PRO A 1 95 ? 3.524 7.425 -13.341 1.00 89.19 95 PRO A N 1
ATOM 717 C CA . PRO A 1 95 ? 3.771 6.705 -12.098 1.00 89.19 95 PRO A CA 1
ATOM 718 C C . PRO A 1 95 ? 2.497 6.007 -11.616 1.00 89.19 95 PRO A C 1
ATOM 720 O O . PRO A 1 95 ? 1.431 6.623 -11.544 1.00 89.19 95 PRO A O 1
ATOM 723 N N . SER A 1 96 ? 2.621 4.742 -11.214 1.00 92.62 96 SER A N 1
ATOM 724 C CA . SER A 1 96 ? 1.475 3.940 -10.765 1.00 92.62 96 SER A CA 1
ATOM 725 C C . SER A 1 96 ? 0.852 4.494 -9.481 1.00 92.62 96 SER A C 1
ATOM 727 O O . SER A 1 96 ? -0.341 4.315 -9.231 1.00 92.62 96 SER A O 1
ATOM 729 N N . ILE A 1 97 ? 1.669 5.156 -8.655 1.00 95.25 97 ILE A N 1
ATOM 730 C CA . ILE A 1 97 ? 1.274 5.748 -7.380 1.00 95.25 97 ILE A CA 1
ATOM 731 C C . ILE A 1 97 ? 1.760 7.195 -7.299 1.00 95.25 97 ILE A C 1
ATOM 733 O O . ILE A 1 97 ? 2.947 7.494 -7.427 1.00 95.25 97 ILE A O 1
ATOM 737 N N . THR A 1 98 ? 0.835 8.100 -6.999 1.00 94.00 98 THR A N 1
ATOM 738 C CA . THR A 1 98 ? 1.120 9.523 -6.804 1.00 94.00 98 THR A CA 1
ATOM 739 C C . THR A 1 98 ? 1.449 9.847 -5.340 1.00 94.00 98 THR A C 1
ATOM 741 O O . THR A 1 98 ? 0.925 9.202 -4.423 1.00 94.00 98 THR A O 1
ATOM 744 N N . PRO A 1 99 ? 2.243 10.903 -5.072 1.00 94.06 99 PRO A N 1
ATOM 745 C CA . PRO A 1 99 ? 2.487 11.376 -3.707 1.00 94.06 99 PRO A CA 1
ATOM 746 C C . PRO A 1 99 ? 1.200 11.733 -2.953 1.00 94.06 99 PRO A C 1
ATOM 748 O O . PRO A 1 99 ? 1.085 11.453 -1.762 1.00 94.06 99 PRO A O 1
ATOM 751 N N . GLN A 1 100 ? 0.205 12.291 -3.652 1.00 95.00 100 GLN A N 1
ATOM 752 C CA . GLN A 1 100 ? -1.080 12.645 -3.049 1.00 95.00 100 GLN A CA 1
ATOM 753 C C . GLN A 1 100 ? -1.846 11.409 -2.565 1.00 95.00 100 GLN A C 1
ATOM 755 O O . GLN A 1 100 ? -2.444 11.442 -1.492 1.00 95.00 100 GLN A O 1
ATOM 760 N N . GLN A 1 101 ? -1.813 10.303 -3.315 1.00 95.31 101 GLN A N 1
ATOM 761 C CA . GLN A 1 101 ? -2.440 9.054 -2.876 1.00 95.31 101 GLN A CA 1
ATOM 762 C C . GLN A 1 101 ? -1.782 8.514 -1.601 1.00 95.31 101 GLN A C 1
ATOM 764 O O . GLN A 1 101 ? -2.493 8.060 -0.708 1.00 95.31 101 GLN A O 1
ATOM 769 N N . ILE A 1 102 ? -0.451 8.600 -1.487 1.00 97.31 102 ILE A N 1
ATOM 770 C CA . ILE A 1 102 ? 0.266 8.203 -0.265 1.00 97.31 102 ILE A CA 1
ATOM 771 C C . ILE A 1 102 ? -0.177 9.079 0.909 1.00 97.31 102 ILE A C 1
ATOM 773 O O . ILE A 1 102 ? -0.593 8.544 1.933 1.00 97.31 102 ILE A O 1
ATOM 777 N N . ALA A 1 103 ? -0.175 10.404 0.735 1.00 97.19 103 ALA A N 1
ATOM 778 C CA . ALA A 1 103 ? -0.581 11.345 1.778 1.00 97.19 103 ALA A CA 1
ATOM 779 C C . ALA A 1 103 ? -2.029 11.111 2.250 1.00 97.19 103 ALA A C 1
ATOM 781 O O . ALA A 1 103 ? -2.316 11.137 3.448 1.00 97.19 103 ALA A O 1
ATOM 782 N N . ASN A 1 104 ? -2.945 10.820 1.321 1.00 96.25 104 ASN A N 1
ATOM 783 C CA . ASN A 1 104 ? -4.336 10.500 1.647 1.00 96.25 104 ASN A CA 1
ATOM 784 C C . ASN A 1 104 ? -4.443 9.223 2.498 1.00 96.25 104 ASN A C 1
ATOM 786 O O . ASN A 1 104 ? -5.205 9.185 3.467 1.00 96.25 104 ASN A O 1
ATOM 790 N N . MET A 1 105 ? -3.673 8.184 2.161 1.00 97.44 105 MET A N 1
ATOM 791 C CA . MET A 1 105 ? -3.663 6.927 2.913 1.00 97.44 105 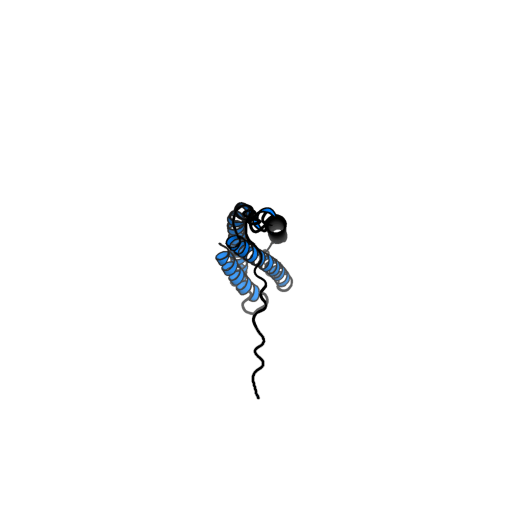MET A CA 1
ATOM 792 C C . MET A 1 105 ? -2.990 7.064 4.283 1.00 97.44 105 MET A C 1
ATOM 794 O O . MET A 1 105 ? -3.483 6.500 5.258 1.00 97.44 105 MET A O 1
ATOM 798 N N . GLU A 1 106 ? -1.922 7.856 4.394 1.00 97.88 106 GLU A N 1
ATOM 799 C CA . GLU A 1 106 ? -1.293 8.196 5.679 1.00 97.88 106 GLU A CA 1
ATOM 800 C C . GLU A 1 106 ? -2.260 8.957 6.593 1.00 97.88 106 GLU A C 1
ATOM 802 O O . GLU A 1 106 ? -2.408 8.615 7.764 1.00 97.88 106 GLU A O 1
ATOM 807 N N . SER A 1 107 ? -2.989 9.938 6.055 1.00 96.38 107 SER A N 1
ATOM 808 C CA . SER A 1 107 ? -4.018 10.667 6.805 1.00 96.38 107 SER A CA 1
ATOM 809 C C . SER A 1 107 ? -5.142 9.743 7.297 1.00 96.38 107 SER A C 1
ATOM 811 O O . SER A 1 107 ? -5.592 9.849 8.445 1.00 96.38 107 SER A O 1
ATOM 813 N N . MET A 1 108 ? -5.572 8.793 6.457 1.00 94.50 108 MET A N 1
ATOM 814 C CA . MET A 1 108 ? -6.545 7.769 6.842 1.00 94.50 108 MET A CA 1
ATOM 815 C C . MET A 1 108 ? -6.021 6.901 7.991 1.00 94.50 108 MET A C 1
ATOM 817 O O . MET A 1 108 ? -6.757 6.666 8.950 1.00 94.50 108 MET A O 1
ATOM 821 N N . LEU A 1 109 ? -4.766 6.454 7.907 1.00 95.25 109 LEU A N 1
ATOM 822 C CA . LEU A 1 109 ? -4.129 5.631 8.932 1.00 95.25 109 LEU A CA 1
ATOM 823 C C . LEU A 1 109 ? -4.095 6.353 10.282 1.00 95.25 109 LEU A C 1
ATOM 825 O O . LEU A 1 109 ? -4.623 5.829 11.259 1.00 95.25 109 LEU A O 1
ATOM 829 N N . VAL A 1 110 ? -3.596 7.593 10.300 1.00 94.56 110 VAL A N 1
ATOM 830 C CA . VAL A 1 110 ? -3.546 8.432 11.509 1.00 94.56 110 VAL A CA 1
ATOM 831 C C . VAL A 1 110 ? -4.938 8.600 12.119 1.00 94.56 110 VAL A C 1
ATOM 833 O O . VAL A 1 110 ? -5.115 8.510 13.333 1.00 94.56 110 VAL A O 1
ATOM 836 N N . THR A 1 111 ? -5.960 8.811 11.287 1.00 91.56 111 THR A N 1
ATOM 837 C CA . THR A 1 111 ? -7.343 8.940 11.766 1.00 91.56 111 THR A CA 1
ATOM 838 C C . THR A 1 111 ? -7.824 7.662 12.460 1.00 91.56 111 THR A C 1
ATOM 840 O O . THR A 1 111 ? -8.427 7.734 13.531 1.00 91.56 111 THR A O 1
ATOM 843 N N . LEU A 1 112 ? -7.556 6.493 11.873 1.00 90.69 112 LEU A N 1
ATOM 844 C CA . LEU A 1 112 ? -7.961 5.202 12.432 1.00 90.69 112 LEU A CA 1
ATOM 845 C C . LEU A 1 112 ? -7.203 4.871 13.729 1.00 90.69 112 LEU A C 1
ATOM 847 O O . LEU A 1 112 ? -7.822 4.433 14.698 1.00 90.69 112 LEU A O 1
ATOM 851 N N . GLU A 1 113 ? -5.893 5.124 13.771 1.00 91.31 113 GLU A N 1
ATOM 852 C CA . GLU A 1 113 ? -5.037 4.909 14.947 1.00 91.31 113 GLU A CA 1
ATOM 853 C C . GLU A 1 113 ? -5.449 5.796 16.130 1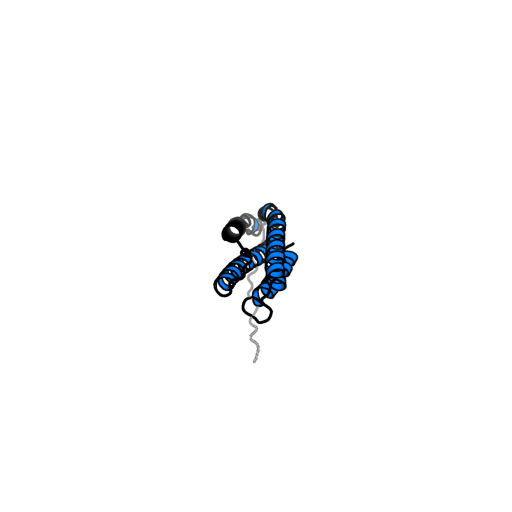.00 91.31 113 GLU A C 1
ATOM 855 O O . GLU A 1 113 ? -5.538 5.336 17.272 1.00 91.31 113 GLU A O 1
ATOM 860 N N . ASN A 1 114 ? -5.786 7.057 15.861 1.00 89.69 114 ASN A N 1
ATOM 861 C CA . ASN A 1 114 ? -6.286 7.960 16.892 1.00 89.69 114 ASN A CA 1
ATOM 862 C C . ASN A 1 114 ? -7.634 7.485 17.443 1.00 89.69 114 ASN A C 1
ATOM 864 O O . ASN A 1 114 ? -7.838 7.465 18.657 1.00 89.69 114 ASN A O 1
ATOM 868 N N . LEU A 1 115 ? -8.553 7.064 16.572 1.00 84.44 115 LEU A N 1
ATOM 869 C CA . LEU A 1 115 ? -9.873 6.602 16.999 1.00 84.44 115 LEU A CA 1
ATOM 870 C C . LEU A 1 115 ? -9.806 5.324 17.828 1.00 84.44 115 LEU A C 1
ATOM 872 O O . LEU A 1 115 ? -10.498 5.233 18.840 1.00 84.44 115 LEU A O 1
ATOM 876 N N . ILE A 1 116 ? -8.968 4.360 17.440 1.00 84.00 116 ILE A N 1
ATOM 877 C CA . ILE A 1 116 ? -8.832 3.121 18.205 1.00 84.00 116 ILE A CA 1
ATOM 878 C C . ILE A 1 116 ? -8.164 3.375 19.563 1.00 84.00 116 ILE A C 1
ATOM 880 O O . ILE A 1 116 ? -8.595 2.822 20.572 1.00 84.00 116 ILE A O 1
ATOM 884 N N . THR A 1 117 ? -7.187 4.285 19.619 1.00 85.81 117 THR A N 1
ATOM 885 C CA . THR A 1 117 ? -6.547 4.709 20.874 1.00 85.81 117 THR A CA 1
ATOM 886 C C . THR A 1 117 ? -7.551 5.372 21.816 1.00 85.81 117 THR A C 1
ATOM 888 O O . THR A 1 117 ? -7.612 5.028 22.998 1.00 85.81 117 THR A O 1
ATOM 891 N N . VAL A 1 118 ? -8.383 6.286 21.301 1.00 82.12 118 VAL A N 1
ATOM 892 C CA . VAL A 1 118 ? -9.450 6.935 22.080 1.00 82.12 118 VAL A CA 1
ATOM 893 C C . VAL A 1 118 ? -10.481 5.912 22.553 1.00 82.12 118 VAL A C 1
ATOM 895 O O . VAL A 1 118 ? -10.884 5.969 23.714 1.00 82.12 118 VAL A O 1
ATOM 898 N N . HIS A 1 119 ? -10.874 4.960 21.699 1.00 79.44 119 HIS A N 1
ATOM 899 C CA . HIS A 1 119 ? -11.794 3.889 22.081 1.00 79.44 119 HIS A CA 1
ATOM 900 C C . HIS A 1 119 ? -11.233 3.113 23.275 1.00 79.44 119 HIS A C 1
ATOM 902 O O . HIS A 1 119 ? -11.870 3.108 24.318 1.00 79.44 119 HIS A O 1
ATOM 908 N N . PHE A 1 120 ? -10.007 2.584 23.192 1.00 77.94 120 PHE A N 1
ATOM 909 C CA . PHE A 1 120 ? -9.399 1.832 24.299 1.00 77.94 120 PHE A CA 1
ATOM 910 C C . PHE A 1 120 ? -9.157 2.662 25.566 1.00 77.94 120 PHE A C 1
ATOM 912 O O . PHE A 1 120 ? -9.226 2.122 26.668 1.00 77.94 120 PHE A O 1
ATOM 919 N N . SER A 1 121 ? -8.899 3.964 25.426 1.00 79.25 121 SER A N 1
ATOM 920 C CA . SER A 1 121 ? -8.685 4.865 26.569 1.00 79.25 121 SER A CA 1
ATOM 921 C C . SER A 1 121 ? -9.985 5.248 27.283 1.00 79.25 121 SER A C 1
ATOM 923 O O . SER A 1 121 ? -9.954 5.595 28.458 1.00 79.25 121 SER A O 1
ATOM 925 N N . THR A 1 122 ? -11.126 5.218 26.584 1.00 74.25 122 THR A N 1
ATOM 926 C CA . THR A 1 122 ? -12.435 5.635 27.123 1.00 74.25 122 THR A CA 1
ATOM 927 C C . THR A 1 122 ? -13.401 4.471 27.355 1.00 74.25 122 THR A C 1
ATOM 929 O O . THR A 1 122 ? -14.379 4.635 28.077 1.00 74.25 122 THR A O 1
ATOM 932 N N . SER A 1 123 ? -13.116 3.282 26.813 1.00 64.56 123 SER A N 1
ATOM 933 C CA . SER A 1 123 ? -13.908 2.058 26.986 1.00 64.56 123 SER A CA 1
ATOM 934 C C . SER A 1 123 ? -13.686 1.353 28.329 1.00 64.56 123 SER A C 1
ATOM 936 O O . SER A 1 123 ? -14.157 0.228 28.506 1.00 64.56 123 SER A O 1
ATOM 938 N N . GLU A 1 124 ? -12.963 1.952 29.284 1.00 55.09 124 GLU A N 1
ATOM 939 C CA . GLU A 1 124 ? -12.968 1.431 30.650 1.00 55.09 124 GLU A CA 1
ATOM 940 C C . GLU A 1 124 ? -14.408 1.434 31.180 1.00 55.09 124 GLU A C 1
ATOM 942 O O . GLU A 1 124 ? -15.038 2.478 31.339 1.00 55.09 124 GLU A O 1
ATOM 947 N N . SER A 1 125 ? -14.935 0.239 31.461 1.00 52.16 125 SER A N 1
ATOM 948 C CA . SER A 1 125 ? -16.177 0.059 32.212 1.00 52.16 125 SER A CA 1
ATOM 949 C C . SER A 1 125 ? -16.127 0.923 33.472 1.00 52.16 125 SER A C 1
ATOM 951 O O . SER A 1 125 ? -15.145 0.827 34.221 1.00 52.16 125 SER A O 1
ATOM 953 N N . SER A 1 126 ? -17.177 1.712 33.718 1.00 43.47 126 SER A N 1
ATOM 954 C CA . SER A 1 126 ? -17.340 2.493 34.947 1.00 43.47 126 SER A CA 1
ATOM 955 C C . SER A 1 126 ? -16.899 1.666 36.168 1.00 43.47 126 SER A C 1
ATOM 957 O O . SER A 1 126 ? -17.262 0.486 36.258 1.00 43.47 126 SER A O 1
ATOM 959 N N . PRO A 1 127 ? -16.153 2.236 37.136 1.00 52.53 127 PRO A N 1
ATOM 960 C CA . PRO A 1 127 ? -15.708 1.512 38.330 1.00 52.53 127 PRO A CA 1
ATOM 961 C C . PRO A 1 127 ? -16.854 0.814 39.076 1.00 52.53 127 PRO A C 1
ATOM 963 O O . PRO A 1 127 ? -16.621 -0.148 39.801 1.00 52.53 127 PRO A O 1
ATOM 966 N N . THR A 1 128 ? -18.094 1.272 38.875 1.00 52.78 128 THR A N 1
ATOM 967 C CA . THR A 1 128 ? -19.318 0.688 39.431 1.00 52.78 128 THR A CA 1
ATOM 968 C C . THR A 1 128 ? -19.575 -0.760 39.012 1.00 52.78 128 THR A C 1
ATOM 970 O O . THR A 1 128 ? -20.126 -1.497 39.823 1.00 52.78 128 THR A O 1
ATOM 973 N N . ASP A 1 129 ? -19.133 -1.199 37.828 1.00 50.75 129 ASP A N 1
ATOM 974 C CA . ASP A 1 129 ? -19.346 -2.583 37.355 1.00 50.75 129 ASP A CA 1
ATOM 975 C C . ASP A 1 129 ? -18.288 -3.563 37.884 1.00 50.75 129 ASP A C 1
ATOM 977 O O . ASP A 1 129 ? -18.495 -4.776 37.906 1.00 50.75 129 ASP A O 1
ATOM 981 N N . LYS A 1 130 ? -17.152 -3.040 38.363 1.00 51.19 130 LYS A N 1
ATOM 982 C CA . LYS A 1 130 ? -16.072 -3.821 38.991 1.00 51.19 130 LYS A CA 1
ATOM 983 C C . LYS A 1 130 ? -16.242 -3.957 40.507 1.00 51.19 130 LYS A C 1
ATOM 985 O O . LYS A 1 130 ? -15.503 -4.705 41.146 1.00 51.19 130 LYS A O 1
ATOM 990 N N . VAL A 1 131 ? -17.220 -3.270 41.101 1.00 48.44 131 VAL A N 1
ATOM 991 C CA . VAL A 1 131 ? -17.594 -3.482 42.500 1.00 48.44 131 VAL A CA 1
ATOM 992 C C . VAL A 1 131 ? -18.546 -4.670 42.546 1.00 48.44 131 VAL A C 1
ATOM 994 O O . VAL A 1 131 ? -19.744 -4.528 42.312 1.00 48.44 131 VAL A O 1
ATOM 997 N N . THR A 1 132 ? -18.033 -5.854 42.904 1.00 57.06 132 THR A N 1
ATOM 998 C CA . THR A 1 132 ? -18.890 -6.942 43.406 1.00 57.06 132 THR A CA 1
ATOM 999 C C . THR A 1 132 ? -19.874 -6.335 44.402 1.00 57.06 132 THR A C 1
ATOM 1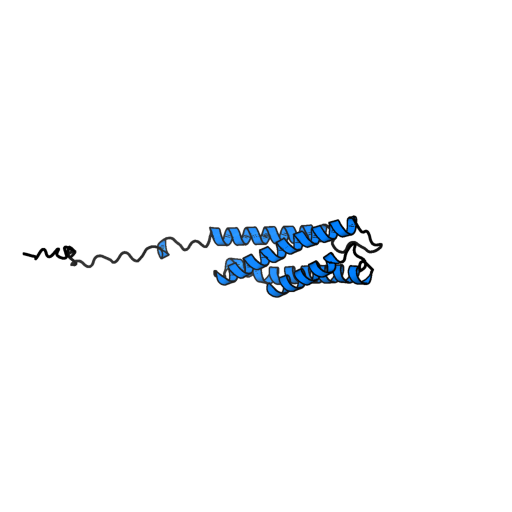001 O O . THR A 1 132 ? -19.396 -5.692 45.347 1.00 57.06 132 THR A O 1
ATOM 1004 N N . PRO A 1 133 ? -21.203 -6.499 44.231 1.00 54.06 133 PRO A N 1
ATOM 1005 C CA . PRO A 1 133 ? -22.179 -5.918 45.136 1.00 54.06 133 PRO A CA 1
ATOM 1006 C C . PRO A 1 133 ? -21.772 -6.288 46.551 1.00 54.06 133 PRO A C 1
ATOM 1008 O O . PRO A 1 133 ? -21.735 -7.469 46.905 1.00 54.06 133 PRO A O 1
ATOM 1011 N N . ARG A 1 134 ? -21.373 -5.290 47.348 1.00 53.03 134 ARG A N 1
ATOM 1012 C CA . ARG A 1 134 ? -20.973 -5.519 48.731 1.00 53.03 134 ARG A CA 1
ATOM 1013 C C . ARG A 1 134 ? -22.204 -6.101 49.404 1.00 53.03 134 ARG A C 1
ATOM 1015 O O . ARG A 1 134 ? -23.167 -5.375 49.646 1.00 53.03 134 ARG A O 1
ATOM 1022 N N . ARG A 1 135 ? -22.203 -7.422 49.616 1.00 52.72 135 ARG A N 1
ATOM 1023 C CA . ARG A 1 135 ? -23.317 -8.162 50.210 1.00 52.72 135 ARG A CA 1
ATOM 1024 C C . ARG A 1 135 ? -23.677 -7.406 51.483 1.00 52.72 135 ARG A C 1
ATOM 1026 O O . ARG A 1 135 ? -22.853 -7.339 52.400 1.00 52.72 135 ARG A O 1
ATOM 1033 N N . ARG A 1 136 ? -24.843 -6.743 51.506 1.00 55.41 136 ARG A N 1
ATOM 1034 C CA . ARG A 1 136 ? -25.333 -6.079 52.718 1.00 55.41 136 ARG A CA 1
ATOM 1035 C C . ARG A 1 136 ? -25.258 -7.143 53.805 1.00 55.41 136 ARG A C 1
ATOM 1037 O O . ARG A 1 136 ? -25.810 -8.227 53.618 1.00 55.41 136 ARG A O 1
ATOM 1044 N N . ARG A 1 137 ? -24.489 -6.887 54.870 1.00 53.53 137 ARG A N 1
ATOM 1045 C CA . ARG A 1 137 ? -24.428 -7.794 56.018 1.00 53.53 137 ARG A CA 1
ATOM 1046 C C . ARG A 1 137 ? -25.864 -7.961 56.497 1.00 53.53 137 ARG A C 1
ATOM 1048 O O . ARG A 1 137 ? -26.424 -7.033 57.068 1.00 53.53 137 ARG A O 1
ATOM 1055 N N . ALA A 1 138 ? -26.457 -9.118 56.217 1.00 49.56 138 ALA A N 1
ATOM 1056 C CA . ALA A 1 138 ? -27.604 -9.574 56.969 1.00 49.56 138 ALA A CA 1
ATOM 1057 C C . ALA A 1 138 ? -27.166 -9.645 58.436 1.00 49.56 138 ALA A C 1
ATOM 1059 O O . ALA A 1 138 ? -26.037 -10.039 58.742 1.00 49.56 138 ALA A O 1
ATOM 1060 N N . THR A 1 139 ? -28.044 -9.210 59.325 1.00 51.72 139 THR A N 1
ATOM 1061 C CA . THR A 1 139 ? -27.784 -8.891 60.731 1.00 51.72 139 THR A CA 1
ATOM 1062 C C . THR A 1 139 ? -27.453 -10.109 61.616 1.00 51.72 139 THR A C 1
ATOM 1064 O O . THR A 1 139 ? -27.651 -10.039 62.823 1.00 51.72 139 THR A O 1
ATOM 1067 N N . SER A 1 140 ? -26.965 -11.242 61.083 1.00 57.34 140 SER A N 1
ATOM 1068 C CA . SER A 1 140 ? -26.827 -12.469 61.891 1.00 57.34 140 SER A CA 1
ATOM 1069 C C . SER A 1 140 ? -25.843 -13.557 61.417 1.00 57.34 140 SER A C 1
ATOM 1071 O O . SER A 1 140 ? -26.084 -14.733 61.684 1.00 57.34 140 SER A O 1
ATOM 1073 N N . CYS A 1 141 ? -24.723 -13.251 60.754 1.00 43.19 141 CYS A N 1
ATOM 1074 C CA . CYS A 1 141 ? -23.748 -14.305 60.408 1.00 43.19 141 CYS A CA 1
ATOM 1075 C C . CYS A 1 141 ? -22.439 -14.157 61.199 1.00 43.19 141 CYS A C 1
ATOM 1077 O O . CYS A 1 141 ? -21.594 -13.325 60.870 1.00 43.19 141 CYS A O 1
ATOM 1079 N N . ARG A 1 142 ? -22.273 -14.983 62.246 1.00 49.91 142 ARG A N 1
ATOM 1080 C CA . ARG A 1 142 ? -20.986 -15.200 62.931 1.00 49.91 142 ARG A CA 1
ATOM 1081 C C . ARG A 1 142 ? -19.986 -15.848 61.957 1.00 49.91 142 ARG A C 1
ATOM 1083 O O . ARG A 1 142 ? -20.371 -16.800 61.279 1.00 49.91 142 ARG A O 1
ATOM 1090 N N . PRO A 1 143 ? -18.714 -15.414 61.907 1.00 48.72 143 PRO A N 1
ATOM 1091 C CA . PRO A 1 143 ? -17.698 -16.112 61.134 1.00 48.72 143 PRO A CA 1
ATOM 1092 C C . PRO A 1 143 ? -17.322 -17.417 61.845 1.00 48.72 143 PRO A C 1
ATOM 1094 O O . PRO A 1 143 ? -16.907 -17.405 63.004 1.00 48.72 143 PRO A O 1
ATOM 1097 N N . GLN A 1 144 ? -17.475 -18.546 61.157 1.00 48.69 144 GLN A N 1
ATOM 1098 C CA . GLN A 1 144 ? -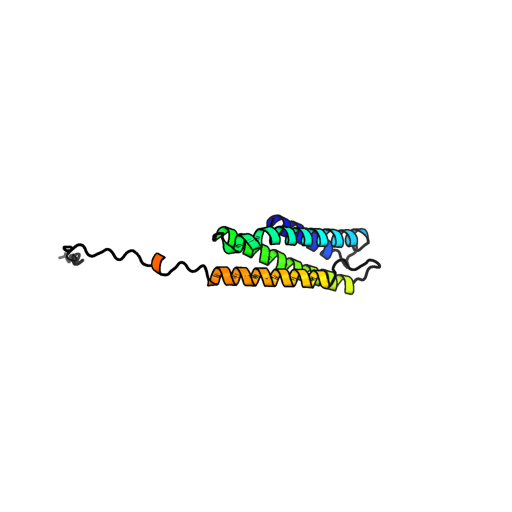16.964 -19.833 61.617 1.00 48.69 144 GLN A CA 1
ATOM 1099 C C . GLN A 1 144 ? -15.453 -19.863 61.351 1.00 48.69 144 GLN A C 1
ATOM 1101 O O . GLN A 1 144 ? -15.010 -19.784 60.207 1.00 48.69 144 GLN A O 1
ATOM 1106 N N . CYS A 1 145 ? -14.666 -19.909 62.425 1.00 45.53 145 CYS A N 1
ATOM 1107 C CA . CYS A 1 145 ? -13.216 -20.048 62.371 1.00 45.53 145 CYS A CA 1
ATOM 1108 C C . CYS A 1 145 ? -12.844 -21.411 61.763 1.00 45.53 145 CYS A C 1
ATOM 1110 O O . CYS A 1 145 ? -13.264 -22.453 62.269 1.00 45.53 145 CYS A O 1
ATOM 1112 N N . VAL A 1 146 ? -12.062 -21.410 60.682 1.00 51.22 146 VAL A N 1
ATOM 1113 C CA . VAL A 1 146 ? -11.509 -22.617 60.050 1.00 51.22 146 VAL A CA 1
ATOM 1114 C C . VAL A 1 146 ? -10.250 -23.052 60.801 1.00 51.22 146 VAL A C 1
ATOM 1116 O O . VAL A 1 146 ? -9.128 -22.821 60.369 1.00 51.22 146 VAL A O 1
ATOM 1119 N N . CYS A 1 147 ? -10.449 -23.705 61.945 1.00 44.41 147 CYS A N 1
ATOM 1120 C CA . CYS A 1 147 ? -9.417 -24.500 62.611 1.00 44.41 147 CYS A CA 1
ATOM 1121 C C . CYS A 1 147 ? -9.725 -25.987 62.404 1.00 44.41 147 CYS A C 1
ATOM 1123 O O . CYS A 1 147 ? -10.228 -26.672 63.296 1.00 44.41 147 CYS A O 1
ATOM 1125 N N . SER A 1 148 ? -9.446 -26.499 61.206 1.00 43.12 148 SER A N 1
ATOM 1126 C CA . SER A 1 148 ? -9.580 -27.924 60.898 1.00 43.12 148 SER A CA 1
ATOM 1127 C C . SER A 1 148 ? -8.292 -28.676 61.253 1.00 43.12 148 SER A C 1
ATOM 1129 O O . SER A 1 148 ? -7.388 -28.807 60.441 1.00 43.12 148 SER A O 1
ATOM 1131 N N . LYS A 1 149 ? -8.246 -29.149 62.504 1.00 49.53 149 LYS A N 1
ATOM 1132 C CA . LYS A 1 149 ? -7.646 -30.406 62.999 1.00 49.53 149 LYS A CA 1
ATOM 1133 C C . LYS A 1 149 ? -6.347 -30.918 62.338 1.00 49.53 149 LYS A C 1
ATOM 1135 O O . LYS A 1 149 ? -6.405 -31.732 61.419 1.00 49.53 149 LYS A O 1
ATOM 1140 N N . LEU A 1 150 ? -5.194 -30.634 62.956 1.00 42.50 150 LEU A N 1
ATOM 1141 C CA . LEU A 1 150 ? -4.073 -31.585 62.943 1.00 42.50 150 LEU A CA 1
ATOM 1142 C C . LEU A 1 150 ? -4.423 -32.749 63.887 1.00 42.50 150 LEU A C 1
ATOM 1144 O O . LEU A 1 150 ? -4.523 -32.560 65.098 1.00 42.50 150 LEU A O 1
ATOM 1148 N N . LYS A 1 151 ? -4.636 -33.948 63.336 1.00 44.66 151 LYS A N 1
ATOM 1149 C CA . LYS A 1 151 ? -4.586 -35.202 64.099 1.00 44.66 151 LYS A CA 1
ATOM 1150 C C . LYS A 1 151 ? -3.119 -35.615 64.224 1.00 44.66 151 LYS A C 1
ATOM 1152 O O . LYS A 1 151 ? -2.502 -35.942 63.216 1.00 44.66 151 LYS A O 1
ATOM 1157 N N . THR A 1 152 ? -2.589 -35.645 65.440 1.00 48.03 152 THR A N 1
ATOM 1158 C CA . THR A 1 152 ? -1.422 -36.461 65.788 1.00 48.03 152 THR A CA 1
ATOM 1159 C C . THR A 1 152 ? -1.927 -37.771 66.387 1.00 48.03 152 THR A C 1
ATOM 1161 O O . THR A 1 152 ? -2.601 -37.780 67.413 1.00 48.03 152 THR A O 1
ATOM 1164 N N . SER A 1 153 ? -1.641 -38.889 65.726 1.00 42.19 153 SER A N 1
ATOM 1165 C CA . SER A 1 153 ? -1.777 -40.223 66.313 1.00 42.19 153 SER A CA 1
ATOM 1166 C C . SER A 1 153 ? -0.801 -41.174 65.630 1.00 42.19 153 SER A C 1
ATOM 1168 O O . SER A 1 153 ? -1.018 -41.499 64.468 1.00 42.19 153 SER A O 1
ATOM 1170 N N . TYR A 1 154 ? 0.257 -41.539 66.352 1.00 40.72 154 TYR A N 1
ATOM 1171 C CA . TYR A 1 154 ? 1.093 -42.754 66.314 1.00 40.72 154 TYR A CA 1
ATOM 1172 C C . TYR A 1 154 ? 2.259 -42.441 67.269 1.00 40.72 154 TYR A C 1
ATOM 1174 O O . TYR A 1 154 ? 2.863 -41.384 67.114 1.00 40.72 154 TYR A O 1
ATOM 1182 N N . ALA A 1 155 ? 2.658 -43.234 68.253 1.00 40.53 155 ALA A N 1
ATOM 1183 C CA . ALA A 1 155 ? 2.123 -44.361 69.011 1.00 40.53 155 ALA A CA 1
ATOM 1184 C C . ALA A 1 155 ? 2.930 -44.365 70.326 1.00 40.53 155 ALA A C 1
ATOM 1186 O O . ALA A 1 155 ? 4.068 -43.837 70.295 1.00 40.53 155 ALA A O 1
#

pLDDT: mean 82.8, std 18.68, range [40.53, 98.44]

Organism: Heligmosomoides polygyrus (NCBI:txid6339)

Secondary structure (DSSP, 8-state):
-HHHHHHHHHHHHHHHHTTTSTT-SHHHHHHHHHHHHHHHHHHHHHHHHHHHHTTT--HHHHHHHHHHHHHHHHHHHHHHHHHHHHHHS--SSPPSS-HHHHHHHHHHHHHHHHHHHHHHHH----GGGSS-------TT---------------

Radius of gyration: 28.28 Å; chains: 1; bounding box: 43×57×89 Å

Sequence (155 aa):
LVHECNVQLALFRNATQGIGTSHDGASLRREVETAGRACLKACEAAKNCVLPQLRHEGVEFTRHASQFIGCVAAYVVEMKRCVALEKTFPAPTEPSITPQQIANMESMLVTLENLITVHFSTSESSPTDKVTPRRRRATSCRPQCVCSKLKTSYA

Foldseek 3Di:
DLVQLVVLLVQLLVLLVCQPHPNPDPVSQVSNLVSLVSNLVVLVVVLVVLVVCLQPDDDVSLVSLVSSLVSLVSSLVSLVSQVVSCVVRPDPDDRSHDPVSSVVSVVSSVVSVVSSVVSVVVVPDDVVVVDPPPPPPDPDDDDDDPPPDDDDDDD

InterPro domains:
  IPR026512 RGS7BP/RGS9BP family [PTHR21029] (1-91)